Protein AF-F4S574-F1 (afdb_monomer_lite)

Foldseek 3Di:
DDPVVVVVVVVVVVVVVVVVVVVVVVPQQKKKKWKFAFQQDAPPDCVVSLVVVLVVFADPQKDWDDKDWPDQHPQQRGTMIITIIRGPDLPDWIRWDWGARCPDDDRDDIDTRGDDMDMDGNVDDPDD

Organism: Melampsora larici-populina (strain 98AG31 / pathotype 3-4-7) (NCBI:txid747676)

Sequence (128 aa):
MSRISSYLFISLTILLVSLATFSLAANTDRCTVCMYDGTTYNKPDPAKGANELCNKVKQSGCVFKNWYTHDNDPNTGGQKTYCRFQCNDPKSGCIGYKTKVHNGGPADQAHESLFRTDHMDCDKWPIS

pLDDT: mean 79.47, std 12.39, range [48.22, 93.88]

Secondary structure (DSSP, 8-state):
--HHHHHHHHHHHHHHHHHHHHHHHTTTTEEEEEEE-TTS--TT-HHHHHHHHHHHSPPTTEEEEEEE---B-TTTSSB-EEEEEEESSTT------EEE-SSSS-TT-EEE-EEEEEEEETT-----

Structure (mmCIF, N/CA/C/O backbone):
data_AF-F4S574-F1
#
_entry.id   AF-F4S574-F1
#
loop_
_atom_site.group_PDB
_atom_site.id
_atom_site.type_symbol
_atom_site.label_a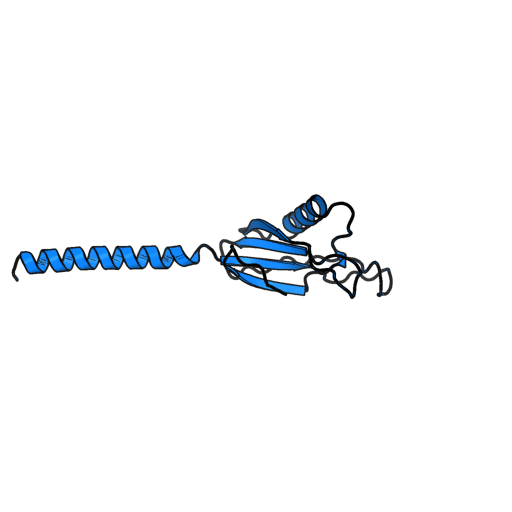tom_id
_atom_site.label_alt_id
_atom_site.label_comp_id
_atom_site.label_asym_id
_atom_site.label_entity_id
_atom_site.label_seq_id
_atom_site.pdbx_PDB_ins_code
_atom_site.Cartn_x
_atom_site.Cartn_y
_atom_site.Cartn_z
_atom_site.occupancy
_atom_site.B_iso_or_equiv
_atom_site.auth_seq_id
_atom_site.auth_comp_id
_atom_site.auth_asym_id
_atom_site.auth_atom_id
_atom_site.pdbx_PDB_model_num
ATOM 1 N N . MET A 1 1 ? -36.715 9.446 47.817 1.00 57.59 1 MET A N 1
ATOM 2 C CA . MET A 1 1 ? -36.729 9.199 46.355 1.00 57.59 1 MET A CA 1
ATOM 3 C C . MET A 1 1 ? -37.493 7.911 46.086 1.00 57.59 1 MET A C 1
ATOM 5 O O . MET A 1 1 ? -37.273 6.941 46.802 1.00 57.59 1 MET A O 1
ATOM 9 N N . SER A 1 2 ? -38.436 7.913 45.138 1.00 66.38 2 SER A N 1
ATOM 10 C CA . SER A 1 2 ? -39.230 6.720 44.796 1.00 66.38 2 SER A CA 1
ATOM 11 C C . SER A 1 2 ? -38.322 5.633 44.216 1.00 66.38 2 SER A C 1
ATOM 13 O O . SER A 1 2 ? -37.502 5.933 43.350 1.00 66.38 2 SER A O 1
ATOM 15 N N . ARG A 1 3 ? -38.479 4.377 44.660 1.00 72.56 3 ARG A N 1
ATOM 16 C CA . ARG A 1 3 ? -37.681 3.230 44.179 1.00 72.56 3 ARG A CA 1
ATOM 17 C C . ARG A 1 3 ? -37.703 3.114 42.651 1.00 72.56 3 ARG A C 1
ATOM 19 O O . ARG A 1 3 ? -36.688 2.797 42.048 1.00 72.56 3 ARG A O 1
ATOM 26 N N . ILE A 1 4 ? -38.830 3.468 42.031 1.00 74.50 4 ILE A N 1
ATOM 27 C CA . ILE A 1 4 ? -39.030 3.483 40.574 1.00 74.50 4 ILE A CA 1
ATOM 28 C C . ILE A 1 4 ? -38.073 4.470 39.890 1.00 74.50 4 ILE A C 1
ATOM 30 O O . ILE A 1 4 ? -37.473 4.151 38.867 1.00 74.50 4 ILE A O 1
ATOM 34 N N . SER A 1 5 ? -37.877 5.648 40.490 1.00 71.88 5 SER A N 1
ATOM 35 C CA . SER A 1 5 ? -36.947 6.656 39.977 1.00 71.88 5 SER A CA 1
ATOM 36 C C . SER A 1 5 ? -35.509 6.142 40.012 1.00 71.88 5 SER A C 1
ATOM 38 O O . SER A 1 5 ? -34.772 6.346 39.055 1.00 71.88 5 SER A O 1
ATOM 40 N N . SER A 1 6 ? -35.116 5.435 41.074 1.00 71.81 6 SER A N 1
ATOM 41 C CA . SER A 1 6 ? -33.772 4.862 41.191 1.00 71.81 6 SER A CA 1
ATOM 42 C C . SER A 1 6 ? -33.507 3.780 40.138 1.00 71.81 6 SER A C 1
ATOM 44 O O . SER A 1 6 ? -32.438 3.782 39.534 1.00 71.81 6 SER A O 1
ATOM 46 N N . TYR A 1 7 ? -34.479 2.905 39.851 1.00 81.56 7 TYR A N 1
ATOM 47 C CA . TYR A 1 7 ? -34.335 1.876 38.810 1.00 81.56 7 TYR A CA 1
ATOM 48 C C . TYR A 1 7 ? -34.221 2.457 37.394 1.00 81.56 7 TYR A C 1
ATOM 50 O O . TYR A 1 7 ? -33.421 1.968 36.593 1.00 81.56 7 TYR A O 1
ATOM 58 N N . LEU A 1 8 ? -34.974 3.519 37.092 1.00 80.31 8 LEU A N 1
ATOM 59 C CA . LEU A 1 8 ? -34.884 4.221 35.808 1.00 80.31 8 LEU A CA 1
ATOM 60 C C . LEU A 1 8 ? -33.511 4.869 35.609 1.00 80.31 8 LEU A C 1
ATOM 62 O O . LEU A 1 8 ? -32.914 4.709 34.548 1.00 80.31 8 LEU A O 1
ATOM 66 N N . PHE A 1 9 ? -32.979 5.533 36.640 1.00 81.75 9 PHE A N 1
ATOM 67 C CA . PHE A 1 9 ? -31.649 6.143 36.571 1.00 81.75 9 PHE A CA 1
ATOM 68 C C . PHE A 1 9 ? -30.541 5.107 36.370 1.00 81.75 9 PHE A C 1
ATOM 70 O O . PHE A 1 9 ? -29.655 5.338 35.554 1.00 81.75 9 PHE A O 1
ATOM 77 N N . ILE A 1 10 ? -30.610 3.959 37.053 1.00 83.19 10 ILE A N 1
ATOM 78 C CA . ILE A 1 10 ? -29.632 2.870 36.890 1.00 83.19 10 ILE A CA 1
ATOM 79 C C . ILE A 1 10 ? -29.701 2.274 35.478 1.00 83.19 10 ILE A C 1
ATOM 81 O O . ILE A 1 10 ? -28.676 2.037 34.846 1.00 83.19 10 ILE A O 1
ATOM 85 N N . SER A 1 11 ? -30.906 2.057 34.950 1.00 84.81 11 SER A N 1
ATOM 86 C CA . SER A 1 11 ? -31.072 1.503 33.599 1.00 84.81 11 SER A CA 1
ATOM 87 C C . SER A 1 11 ? -30.545 2.466 32.531 1.00 84.81 11 SER A C 1
ATOM 89 O O . SER A 1 11 ? -29.886 2.047 31.581 1.00 84.81 11 SER A O 1
ATOM 91 N N . LEU A 1 12 ? -30.780 3.769 32.717 1.00 85.62 12 LEU A N 1
ATOM 92 C CA . LEU A 1 12 ? -30.296 4.811 31.817 1.00 85.62 12 LEU A CA 1
ATOM 93 C C . LEU A 1 12 ? -28.768 4.944 31.857 1.00 85.62 12 LEU A C 1
ATOM 95 O O . LEU A 1 12 ? -28.145 5.086 30.807 1.00 85.62 12 LEU A O 1
ATOM 99 N N . THR A 1 13 ? -28.147 4.869 33.039 1.00 83.62 13 THR A N 1
ATOM 100 C CA . THR A 1 13 ? -26.682 4.923 33.148 1.00 83.62 13 THR A CA 1
ATOM 101 C C . THR A 1 13 ? -26.023 3.696 32.532 1.00 83.62 13 THR A C 1
ATOM 103 O O . THR A 1 13 ? -25.038 3.853 31.815 1.00 83.62 13 THR A O 1
ATOM 106 N N . ILE A 1 14 ? -26.585 2.496 32.713 1.00 84.81 14 ILE A N 1
ATOM 107 C CA . ILE A 1 14 ? -26.096 1.281 32.039 1.00 84.81 14 ILE A CA 1
ATOM 108 C C . ILE A 1 14 ? -26.192 1.433 30.516 1.00 84.81 14 ILE A C 1
ATOM 110 O O . ILE A 1 14 ? -25.230 1.126 29.808 1.00 84.81 14 ILE A O 1
ATOM 114 N N . LEU A 1 15 ? -27.311 1.954 30.004 1.00 84.94 15 LEU A N 1
ATOM 115 C CA . LEU A 1 15 ? -27.496 2.190 28.571 1.00 84.94 15 LEU A CA 1
ATOM 116 C C . LEU A 1 15 ? -26.459 3.183 28.022 1.00 84.94 15 LEU A C 1
ATOM 118 O O . LEU A 1 15 ? -25.838 2.914 26.998 1.00 84.94 15 LEU A O 1
ATOM 122 N N . LEU A 1 16 ? -26.232 4.301 28.717 1.00 82.81 16 LEU A N 1
ATOM 123 C CA . LEU A 1 16 ? -25.269 5.331 28.312 1.00 82.81 16 LEU A CA 1
ATOM 124 C C . LEU A 1 16 ? -23.825 4.818 28.315 1.00 82.81 16 LEU A C 1
ATOM 126 O O . LEU A 1 16 ? -23.079 5.094 27.377 1.00 82.81 16 LEU A O 1
ATOM 130 N N . VAL A 1 17 ? -23.438 4.035 29.328 1.00 79.88 17 VAL A N 1
ATOM 131 C CA . VAL A 1 17 ? -22.110 3.401 29.390 1.00 79.88 17 VAL A CA 1
ATOM 132 C C . VAL A 1 17 ? -21.938 2.403 28.246 1.00 79.88 17 VAL A C 1
ATOM 134 O O . VAL A 1 17 ? -20.896 2.395 27.596 1.00 79.88 17 VAL A O 1
ATOM 137 N N . SER A 1 18 ? -22.976 1.619 27.948 1.00 76.56 18 SER A N 1
ATOM 138 C CA . SER A 1 18 ? -22.970 0.681 26.821 1.00 76.56 18 SER A CA 1
ATOM 139 C C . SER A 1 18 ? -22.830 1.416 25.483 1.00 76.56 18 SER A C 1
ATOM 141 O O . SER A 1 18 ? -22.037 1.031 24.632 1.00 76.56 18 SER A O 1
ATOM 143 N N . LEU A 1 19 ? -23.548 2.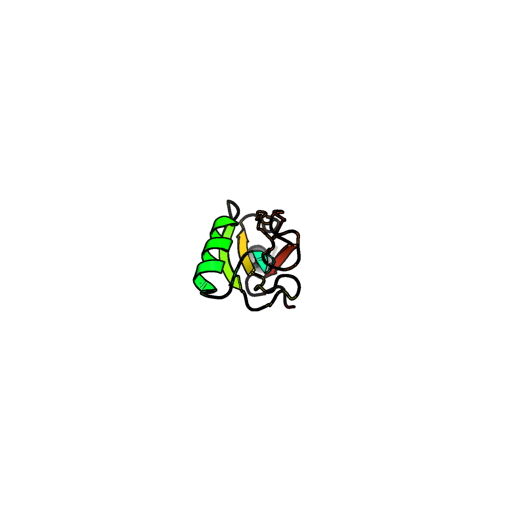522 25.290 1.00 73.44 19 LEU A N 1
ATOM 144 C CA . LEU A 1 19 ? -23.481 3.291 24.046 1.00 73.44 19 LEU A CA 1
ATOM 145 C C . LEU A 1 19 ? -22.106 3.953 23.851 1.00 73.44 19 LEU A C 1
ATOM 147 O O . LEU A 1 19 ? -21.584 3.989 22.735 1.00 73.44 19 LEU A O 1
ATOM 151 N N . ALA A 1 20 ? -21.488 4.425 24.937 1.00 68.75 20 ALA A N 1
ATOM 152 C CA . ALA A 1 20 ? -20.145 4.994 24.906 1.00 68.75 20 ALA A CA 1
ATOM 153 C C . ALA A 1 20 ? -19.084 3.950 24.514 1.00 68.75 20 ALA A C 1
ATOM 155 O O . ALA A 1 20 ? -18.209 4.251 23.701 1.00 68.75 20 ALA A O 1
ATOM 156 N N . THR A 1 21 ? -19.178 2.713 25.018 1.00 62.88 21 THR A N 1
ATOM 157 C CA . THR A 1 21 ? -18.236 1.638 24.656 1.00 62.88 21 THR A CA 1
ATOM 158 C C . THR A 1 21 ? -18.407 1.169 23.210 1.00 62.88 21 THR A C 1
ATOM 160 O O . THR A 1 21 ? -17.406 0.954 22.528 1.00 62.88 21 THR A O 1
ATOM 163 N N . PHE A 1 22 ? -19.638 1.104 22.690 1.00 59.12 22 PHE A N 1
ATOM 164 C CA . PHE A 1 22 ? -19.884 0.834 21.265 1.00 59.12 22 PHE A CA 1
ATOM 165 C C . PHE A 1 22 ? -19.340 1.943 20.348 1.00 59.12 22 PHE A C 1
ATOM 167 O O . PHE A 1 22 ? -18.768 1.653 19.299 1.00 59.12 22 PHE A O 1
ATOM 174 N N . SER A 1 23 ? -19.449 3.208 20.760 1.00 53.97 23 SER A N 1
ATOM 175 C CA . SER A 1 23 ? -18.942 4.355 19.988 1.00 53.97 23 SER A CA 1
ATOM 176 C C . SER A 1 23 ? -17.410 4.379 19.900 1.00 53.97 23 SER A C 1
ATOM 178 O O . SER A 1 23 ? -16.847 4.815 18.898 1.00 53.97 23 SER A O 1
ATOM 180 N N . LEU A 1 24 ? -16.721 3.882 20.932 1.00 51.00 24 LEU A N 1
ATOM 181 C CA . LEU A 1 24 ? -15.262 3.735 20.944 1.00 51.00 24 LEU A CA 1
ATOM 182 C C . LEU A 1 24 ? -14.784 2.589 20.036 1.00 51.00 24 LEU A C 1
ATOM 184 O O . LEU A 1 24 ? -13.739 2.719 19.401 1.00 51.00 24 LEU A O 1
ATOM 188 N N . ALA A 1 25 ? -15.562 1.509 19.917 1.00 51.25 25 ALA A N 1
ATOM 189 C CA . ALA A 1 25 ? -15.263 0.388 19.024 1.00 51.25 25 ALA A CA 1
ATOM 190 C C . ALA A 1 25 ? -15.451 0.728 17.532 1.00 51.25 25 ALA A C 1
ATOM 192 O O . ALA A 1 25 ? -14.796 0.133 16.687 1.00 51.25 25 ALA A O 1
ATOM 193 N N . ALA A 1 26 ? -16.273 1.724 17.189 1.00 52.00 26 ALA A N 1
ATOM 194 C CA . ALA A 1 26 ? -16.490 2.134 15.797 1.00 52.00 26 ALA A CA 1
ATOM 195 C C . ALA A 1 26 ? -15.239 2.729 15.107 1.00 52.00 26 ALA A C 1
ATOM 197 O O . ALA A 1 26 ? -15.205 2.845 13.886 1.00 52.00 26 ALA A O 1
ATOM 198 N N . ASN A 1 27 ? -14.193 3.084 15.864 1.00 52.41 27 ASN A N 1
ATOM 199 C CA . ASN A 1 27 ? -12.943 3.626 15.320 1.00 52.41 27 ASN A CA 1
ATOM 200 C C . ASN A 1 27 ? -11.894 2.556 14.952 1.00 52.41 27 ASN A C 1
ATOM 202 O O . ASN A 1 27 ? -10.788 2.918 14.550 1.00 52.41 27 ASN A O 1
ATOM 206 N N . THR A 1 28 ? -12.18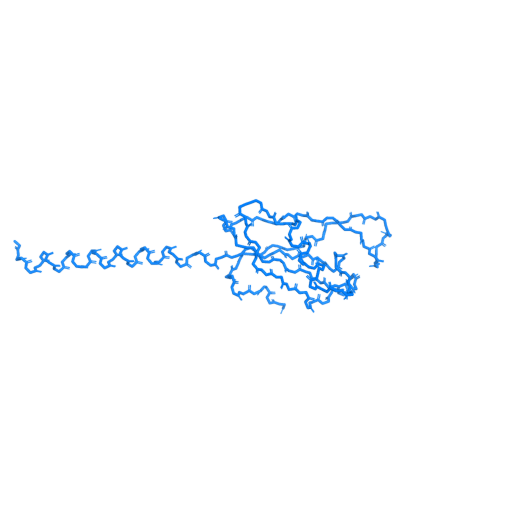9 1.256 15.084 1.00 61.31 28 THR A N 1
ATOM 207 C CA . THR A 1 28 ? -11.202 0.188 14.814 1.00 61.31 28 THR A CA 1
ATOM 208 C C . THR A 1 28 ? -10.995 -0.122 13.334 1.00 61.31 28 THR A C 1
ATOM 210 O O . THR A 1 28 ? -9.995 -0.746 12.982 1.00 61.31 28 THR A O 1
ATOM 213 N N . ASP A 1 29 ? -11.887 0.339 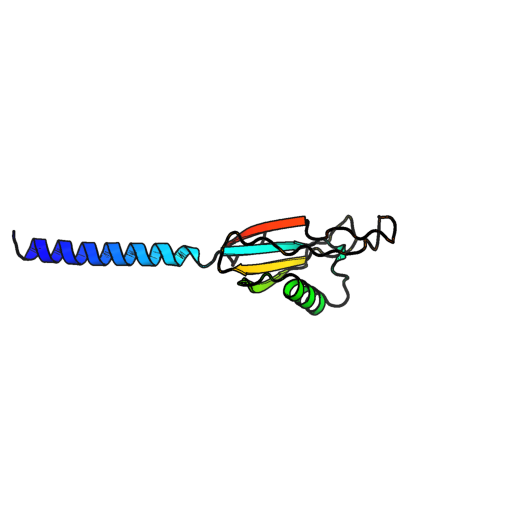12.459 1.00 78.69 29 ASP A N 1
ATOM 214 C CA . ASP A 1 29 ? -11.824 0.058 11.020 1.00 78.69 29 ASP A CA 1
ATOM 215 C C . ASP A 1 29 ? -11.095 1.152 10.235 1.00 78.69 29 ASP A C 1
ATOM 217 O O . ASP A 1 29 ? -11.409 1.415 9.078 1.00 78.69 29 ASP A O 1
ATOM 221 N N . ARG A 1 30 ? -10.098 1.802 10.844 1.00 87.44 30 ARG A N 1
ATOM 222 C CA . ARG A 1 30 ? -9.202 2.712 10.119 1.00 87.44 30 ARG A CA 1
ATOM 223 C C . ARG A 1 30 ? -7.982 1.955 9.611 1.00 87.44 30 ARG A C 1
ATOM 225 O O . ARG A 1 30 ? -7.339 1.208 10.348 1.00 87.44 30 ARG A O 1
ATOM 232 N N . CYS A 1 31 ? -7.645 2.185 8.353 1.00 91.25 31 CYS A N 1
ATOM 233 C CA . CYS A 1 31 ? -6.484 1.626 7.689 1.00 91.25 31 CYS A CA 1
ATOM 234 C C . CYS A 1 31 ? -5.597 2.739 7.127 1.00 91.25 31 CYS A C 1
ATOM 236 O O . CYS A 1 31 ? -6.081 3.762 6.640 1.00 91.25 31 CYS A O 1
ATOM 238 N N . THR A 1 32 ? -4.293 2.486 7.139 1.00 92.75 32 THR A N 1
ATOM 239 C CA . THR A 1 32 ? -3.307 3.245 6.373 1.00 92.75 32 THR A CA 1
ATOM 240 C C . THR A 1 32 ? -3.193 2.623 4.984 1.00 92.75 32 THR A C 1
ATOM 242 O O . THR A 1 32 ? -2.986 1.414 4.851 1.00 92.75 32 THR A O 1
ATOM 245 N N . VAL A 1 33 ? -3.323 3.440 3.943 1.00 93.25 33 VAL A N 1
ATOM 246 C CA . VAL A 1 33 ? -3.098 3.056 2.550 1.00 93.25 33 VAL A CA 1
ATOM 247 C C . VAL A 1 33 ? -1.825 3.727 2.048 1.00 93.25 33 VAL A C 1
ATOM 249 O O . VAL A 1 33 ? -1.738 4.951 1.983 1.00 93.25 33 VAL A O 1
ATOM 252 N N . CYS A 1 34 ? -0.847 2.908 1.678 1.00 92.62 34 CYS A N 1
ATOM 253 C CA . CYS A 1 34 ? 0.436 3.332 1.128 1.00 92.62 34 CYS A CA 1
ATOM 254 C C . CYS A 1 34 ? 0.407 3.228 -0.392 1.00 92.62 34 CYS A C 1
ATOM 256 O O . CYS A 1 34 ? 0.081 2.164 -0.919 1.00 92.62 34 CYS A O 1
ATOM 258 N N . MET A 1 35 ? 0.753 4.307 -1.087 1.00 92.19 35 MET A N 1
ATOM 259 C CA . MET A 1 35 ? 0.687 4.394 -2.544 1.00 92.19 35 MET A CA 1
ATOM 260 C C . MET A 1 35 ? 2.097 4.476 -3.122 1.00 92.19 35 MET A C 1
ATOM 262 O O . MET A 1 35 ? 2.825 5.440 -2.873 1.00 92.19 35 MET A O 1
ATOM 266 N N . TYR A 1 36 ? 2.458 3.463 -3.901 1.00 90.56 36 TYR A N 1
ATOM 267 C CA . TYR A 1 36 ? 3.737 3.337 -4.586 1.00 90.56 36 TYR A CA 1
ATOM 268 C C . TYR A 1 36 ? 3.548 3.569 -6.077 1.00 90.56 36 TYR A C 1
ATOM 270 O O . TYR A 1 36 ? 2.557 3.126 -6.668 1.00 90.56 36 TYR A O 1
ATOM 278 N N . ASP A 1 37 ? 4.482 4.290 -6.680 1.00 85.69 37 ASP A N 1
ATOM 279 C CA . ASP A 1 37 ? 4.443 4.591 -8.102 1.00 85.69 37 ASP A CA 1
ATOM 280 C C . ASP A 1 37 ? 4.627 3.329 -8.967 1.00 85.69 37 ASP A C 1
ATOM 282 O O . ASP A 1 37 ? 4.947 2.232 -8.486 1.00 85.69 37 ASP A O 1
ATOM 286 N N . GLY A 1 38 ? 4.412 3.482 -10.273 1.00 79.12 38 GLY A N 1
ATOM 287 C CA . GLY A 1 38 ? 4.477 2.365 -11.211 1.00 79.12 38 GLY A CA 1
ATOM 288 C C . GLY A 1 38 ? 5.868 1.758 -11.394 1.00 79.12 38 GLY A C 1
ATOM 289 O O . GLY A 1 38 ? 5.984 0.723 -12.039 1.00 79.12 38 GLY A O 1
ATOM 290 N N . THR A 1 39 ? 6.935 2.329 -10.826 1.00 81.69 39 THR A N 1
ATOM 291 C CA . THR A 1 39 ? 8.298 1.793 -11.011 1.00 81.69 39 THR A CA 1
ATOM 292 C C . THR A 1 39 ? 8.566 0.529 -10.208 1.00 81.69 39 THR A C 1
ATOM 294 O O . THR A 1 39 ? 9.512 -0.206 -10.489 1.00 81.69 39 THR A O 1
ATOM 297 N N . THR A 1 40 ? 7.740 0.273 -9.195 1.00 74.44 40 THR A N 1
ATOM 298 C CA . THR A 1 40 ? 7.948 -0.832 -8.260 1.00 74.44 40 THR A CA 1
ATOM 299 C C . THR A 1 40 ? 7.456 -2.164 -8.810 1.00 74.44 40 THR A C 1
ATOM 301 O O . THR A 1 40 ? 7.972 -3.221 -8.442 1.00 74.44 40 THR A O 1
ATOM 304 N N . TYR A 1 41 ? 6.461 -2.119 -9.696 1.00 70.56 41 TYR A N 1
ATOM 305 C CA . TYR A 1 41 ? 5.756 -3.294 -10.171 1.00 70.56 41 TYR A CA 1
ATOM 306 C C . TYR A 1 41 ? 5.594 -3.279 -11.702 1.00 70.56 41 TYR A C 1
ATOM 308 O O . TYR A 1 41 ? 4.932 -2.414 -12.276 1.00 70.56 41 TYR A O 1
ATOM 316 N N . ASN A 1 42 ? 6.178 -4.293 -12.351 1.00 65.12 42 ASN A N 1
ATOM 317 C CA . ASN A 1 42 ? 6.031 -4.570 -13.780 1.00 65.12 42 ASN A CA 1
ATOM 318 C C . ASN A 1 42 ? 5.070 -5.751 -14.001 1.00 65.12 42 ASN A C 1
ATOM 320 O O . ASN A 1 42 ? 5.049 -6.692 -13.216 1.00 65.12 42 ASN A O 1
ATOM 324 N N . LYS A 1 43 ? 4.319 -5.704 -15.112 1.00 63.28 43 LYS A N 1
ATOM 325 C CA . LYS A 1 43 ? 3.049 -6.412 -15.390 1.00 63.28 43 LYS A CA 1
ATOM 326 C C . LYS A 1 43 ? 2.932 -7.957 -15.341 1.00 63.28 43 LYS A C 1
ATOM 328 O O . LYS A 1 43 ? 1.775 -8.372 -15.273 1.00 63.28 43 LYS A O 1
ATOM 333 N N . PRO A 1 44 ? 3.963 -8.829 -15.425 1.00 70.81 44 PRO A N 1
ATOM 334 C CA . PRO A 1 44 ? 3.701 -10.257 -15.672 1.00 70.81 44 PRO A CA 1
ATOM 335 C C . PRO A 1 44 ? 2.917 -11.020 -14.587 1.00 70.81 44 PRO A C 1
ATOM 337 O O . PRO A 1 44 ? 2.277 -12.007 -14.935 1.00 70.81 44 PRO A O 1
ATOM 340 N N . ASP A 1 45 ? 2.923 -10.589 -13.319 1.00 72.75 45 ASP A N 1
ATOM 341 C CA . ASP A 1 45 ? 2.091 -11.185 -12.254 1.00 72.75 45 ASP A CA 1
ATOM 342 C C . ASP A 1 45 ? 1.794 -10.169 -11.128 1.00 72.75 45 ASP A C 1
ATOM 344 O O . ASP A 1 45 ? 2.594 -10.018 -10.192 1.00 72.75 45 ASP A O 1
ATOM 348 N N . PRO A 1 46 ? 0.647 -9.463 -11.194 1.00 72.69 46 PRO A N 1
ATOM 349 C CA . PRO A 1 46 ? 0.341 -8.380 -10.259 1.00 72.69 46 PRO A CA 1
ATOM 350 C C . PRO A 1 46 ? 0.085 -8.874 -8.861 1.00 72.69 46 PRO A C 1
ATOM 352 O O . PRO A 1 46 ? 0.453 -8.201 -7.899 1.00 72.69 46 PRO A O 1
ATOM 355 N N . ALA A 1 47 ? -0.459 -10.080 -8.742 1.00 77.44 47 ALA A N 1
ATOM 356 C CA . ALA A 1 47 ? -0.780 -10.628 -7.448 1.00 77.44 47 ALA A CA 1
ATOM 357 C C . ALA A 1 47 ? 0.464 -10.997 -6.655 1.00 77.44 47 ALA A C 1
ATOM 359 O O . ALA A 1 47 ? 0.552 -10.684 -5.465 1.00 77.44 47 ALA A O 1
ATOM 360 N N . LYS A 1 48 ? 1.444 -11.627 -7.301 1.00 77.44 48 LYS A N 1
ATOM 361 C CA . LYS A 1 48 ? 2.696 -11.974 -6.633 1.00 77.44 48 LYS A CA 1
ATOM 362 C C . LYS A 1 48 ? 3.535 -10.734 -6.325 1.00 77.44 48 LYS A C 1
ATOM 364 O O . LYS A 1 48 ? 3.968 -10.567 -5.186 1.00 77.44 48 LYS A O 1
ATOM 369 N N . GLY A 1 49 ? 3.708 -9.839 -7.301 1.00 83.56 49 GLY A N 1
ATOM 370 C CA . GLY A 1 49 ? 4.532 -8.638 -7.140 1.00 83.56 49 GLY A CA 1
ATOM 371 C C . GLY A 1 49 ? 4.007 -7.678 -6.068 1.00 83.56 49 GLY A C 1
ATOM 372 O O . GLY A 1 49 ? 4.770 -7.242 -5.204 1.00 83.56 49 GLY A O 1
ATOM 373 N N . ALA A 1 50 ? 2.700 -7.397 -6.065 1.00 87.25 50 ALA A N 1
ATOM 374 C CA . ALA A 1 50 ? 2.092 -6.507 -5.078 1.00 87.25 50 ALA A CA 1
ATOM 375 C C . ALA A 1 50 ? 2.129 -7.095 -3.662 1.00 87.25 50 ALA A C 1
ATOM 377 O O . ALA A 1 50 ? 2.455 -6.385 -2.711 1.00 87.25 50 ALA A O 1
ATOM 378 N N . ASN A 1 51 ? 1.873 -8.399 -3.507 1.00 89.00 51 ASN A N 1
ATOM 379 C CA . ASN A 1 51 ? 1.990 -9.064 -2.207 1.00 89.00 51 ASN A CA 1
ATOM 380 C C . ASN A 1 51 ? 3.415 -8.985 -1.648 1.00 89.00 51 ASN A C 1
ATOM 382 O O . ASN A 1 51 ? 3.595 -8.692 -0.464 1.00 89.00 51 ASN A O 1
ATOM 386 N N . GLU A 1 52 ? 4.435 -9.246 -2.467 1.00 87.94 52 GLU A N 1
ATOM 387 C CA . GLU A 1 52 ? 5.830 -9.153 -2.030 1.00 87.94 52 GLU A CA 1
ATOM 388 C C . GLU A 1 52 ? 6.202 -7.722 -1.625 1.00 87.94 52 GLU A C 1
ATOM 390 O O . GLU A 1 52 ? 6.814 -7.528 -0.571 1.00 87.94 52 GLU A O 1
ATOM 395 N N . LEU A 1 53 ? 5.794 -6.717 -2.408 1.00 88.81 53 LEU A N 1
ATOM 396 C CA . LEU A 1 53 ? 6.014 -5.310 -2.072 1.00 88.81 53 LEU A CA 1
ATOM 397 C C . LEU A 1 53 ? 5.334 -4.938 -0.752 1.00 88.81 53 LEU A C 1
ATOM 399 O O . LEU A 1 53 ? 6.002 -4.468 0.169 1.00 88.81 53 LEU A O 1
ATOM 403 N N . CYS A 1 54 ? 4.028 -5.182 -0.635 1.00 91.62 54 CYS A N 1
ATOM 404 C CA . CYS A 1 54 ? 3.254 -4.788 0.539 1.00 91.62 54 CYS A CA 1
ATOM 405 C C . CYS A 1 54 ? 3.749 -5.473 1.817 1.00 91.62 54 CYS A C 1
ATOM 407 O O . CYS A 1 54 ? 3.718 -4.870 2.886 1.00 91.62 54 CYS A O 1
ATOM 409 N N . ASN A 1 55 ? 4.265 -6.702 1.727 1.00 90.19 55 ASN A N 1
ATOM 410 C CA . ASN A 1 55 ? 4.890 -7.358 2.873 1.00 90.19 55 ASN A CA 1
ATOM 411 C C . ASN A 1 55 ? 6.243 -6.740 3.255 1.00 90.19 55 ASN A C 1
ATOM 413 O O . ASN A 1 55 ? 6.532 -6.651 4.447 1.00 90.19 55 ASN A O 1
ATOM 417 N N . LYS A 1 56 ? 7.052 -6.291 2.285 1.00 89.56 56 LYS A N 1
ATOM 418 C CA . LYS A 1 56 ? 8.344 -5.626 2.546 1.00 89.56 56 LYS A CA 1
ATOM 419 C C . LYS A 1 56 ? 8.184 -4.260 3.207 1.00 89.56 56 LYS A C 1
ATOM 421 O O . LYS A 1 56 ? 8.982 -3.908 4.068 1.00 89.56 56 LYS A O 1
ATOM 426 N N . VAL A 1 57 ? 7.165 -3.502 2.811 1.00 90.75 57 VAL A N 1
ATOM 427 C CA . VAL A 1 57 ? 6.926 -2.129 3.298 1.00 90.75 57 VAL A CA 1
ATOM 428 C C . VAL A 1 57 ? 5.967 -2.061 4.491 1.00 90.75 57 VAL A C 1
ATOM 430 O O . VAL A 1 57 ? 5.617 -0.979 4.962 1.00 90.75 57 VAL A O 1
ATOM 433 N N . LYS A 1 58 ? 5.536 -3.220 5.000 1.00 90.75 58 LYS A N 1
ATOM 434 C CA . LYS A 1 58 ? 4.673 -3.320 6.175 1.00 90.75 58 LYS A CA 1
ATOM 435 C C . LYS A 1 58 ? 5.412 -2.834 7.421 1.00 90.75 58 LYS A C 1
ATOM 437 O O . LYS A 1 58 ? 6.421 -3.414 7.820 1.00 90.75 58 LYS A O 1
ATOM 442 N N . GLN A 1 59 ? 4.866 -1.821 8.084 1.00 88.25 59 GLN A N 1
ATOM 443 C CA . GLN A 1 59 ? 5.404 -1.327 9.348 1.00 88.25 59 GLN A CA 1
ATOM 444 C C . GLN A 1 59 ? 5.127 -2.297 10.512 1.00 88.25 59 GLN A C 1
ATOM 446 O O . GLN A 1 59 ? 4.156 -3.059 10.510 1.00 88.25 59 GLN A O 1
ATOM 451 N N . SER A 1 60 ? 5.991 -2.273 11.530 1.00 88.12 60 SER A N 1
ATOM 452 C CA . SER A 1 60 ? 5.755 -3.003 12.781 1.00 88.12 60 SER A CA 1
ATOM 453 C C . SER A 1 60 ? 4.462 -2.532 13.453 1.00 88.12 60 SER A C 1
ATOM 455 O O . SER A 1 60 ? 4.158 -1.342 13.449 1.00 88.12 60 SER A O 1
ATOM 457 N N . GLY A 1 61 ? 3.695 -3.463 14.025 1.00 87.38 61 GLY A N 1
ATOM 458 C CA . GLY A 1 61 ? 2.389 -3.158 14.620 1.00 87.38 61 GLY A CA 1
ATOM 459 C C . GLY A 1 61 ? 1.263 -2.936 13.603 1.00 87.38 61 GLY A C 1
ATOM 460 O O . GLY A 1 61 ? 0.166 -2.542 13.999 1.00 87.38 61 GLY A O 1
ATOM 461 N N . CYS A 1 62 ? 1.514 -3.213 12.319 1.00 90.06 62 CYS A N 1
ATOM 462 C CA . CYS A 1 62 ? 0.511 -3.192 11.263 1.00 90.06 62 CYS A CA 1
ATOM 463 C C . CYS A 1 62 ? 0.258 -4.590 10.682 1.00 90.06 62 CYS A C 1
ATOM 465 O O . CYS A 1 62 ? 1.170 -5.398 10.484 1.00 90.06 62 CYS A O 1
ATOM 467 N N . VAL A 1 63 ? -1.003 -4.858 10.355 1.00 91.50 63 VAL A N 1
ATOM 468 C CA . VAL A 1 63 ? -1.475 -6.072 9.690 1.00 91.50 63 VAL A CA 1
ATOM 469 C C . VAL A 1 63 ? -1.791 -5.735 8.240 1.00 91.50 63 VAL A C 1
ATOM 471 O O . VAL A 1 63 ? -2.613 -4.862 7.965 1.00 91.50 63 VAL A O 1
ATOM 474 N N . PHE A 1 64 ? -1.150 -6.439 7.309 1.00 92.06 64 PHE A N 1
ATOM 475 C CA . PHE A 1 64 ? -1.488 -6.353 5.891 1.00 92.06 64 PHE A CA 1
ATOM 476 C C . PHE A 1 64 ? -2.910 -6.879 5.661 1.00 92.06 64 PHE A C 1
ATOM 478 O O . PHE A 1 64 ? -3.248 -7.967 6.129 1.00 92.06 64 PHE A O 1
ATOM 485 N N . LYS A 1 65 ? -3.741 -6.093 4.972 1.00 92.00 65 LYS A N 1
ATOM 486 C CA . LYS A 1 65 ? -5.141 -6.439 4.694 1.00 92.00 65 LYS A CA 1
ATOM 487 C C . LYS A 1 65 ? -5.375 -6.780 3.238 1.00 92.00 65 LYS A C 1
ATOM 489 O O . LYS A 1 65 ? -5.981 -7.806 2.957 1.00 92.00 65 LYS A O 1
ATOM 494 N N . ASN A 1 66 ? -4.951 -5.905 2.331 1.00 92.56 66 ASN A N 1
ATOM 495 C CA . ASN A 1 66 ? -5.147 -6.101 0.900 1.00 92.56 66 ASN A CA 1
ATOM 496 C C . ASN A 1 66 ? -4.248 -5.162 0.082 1.00 92.56 66 ASN A C 1
ATOM 498 O O . ASN A 1 66 ? -3.679 -4.215 0.632 1.00 92.56 66 ASN A O 1
ATOM 502 N N . TRP A 1 67 ? -4.162 -5.388 -1.226 1.00 92.12 67 TRP A N 1
ATOM 503 C CA . TRP A 1 67 ? -3.508 -4.495 -2.181 1.00 92.12 67 T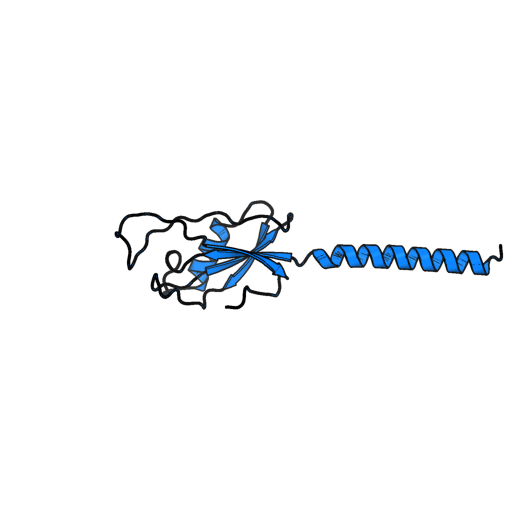RP A CA 1
ATOM 504 C C . TRP A 1 67 ? -4.392 -4.224 -3.408 1.00 92.12 67 TRP A C 1
ATOM 506 O O . TRP A 1 67 ? -5.383 -4.916 -3.644 1.00 92.12 67 TRP A O 1
ATOM 516 N N . TYR A 1 68 ? -4.037 -3.200 -4.183 1.00 89.00 68 TYR A N 1
ATOM 517 C CA . TYR A 1 68 ? -4.686 -2.847 -5.450 1.00 89.00 68 TYR A CA 1
ATOM 518 C C . TYR A 1 68 ? -3.650 -2.326 -6.461 1.00 89.00 68 TYR A C 1
ATOM 520 O O . TYR A 1 68 ? -2.759 -1.575 -6.071 1.00 89.00 68 TYR A O 1
ATOM 528 N N . THR A 1 69 ? -3.737 -2.732 -7.739 1.00 84.12 69 THR A N 1
ATOM 529 C CA . THR A 1 69 ? -2.769 -2.357 -8.801 1.00 84.12 69 THR A CA 1
ATOM 530 C C . THR A 1 69 ? -3.391 -2.036 -10.172 1.00 84.12 69 THR A C 1
ATOM 532 O O . THR A 1 69 ? -2.831 -2.376 -11.213 1.00 84.12 69 THR A O 1
ATOM 535 N N . HIS A 1 70 ? -4.561 -1.396 -10.231 1.00 77.75 70 HIS A N 1
ATOM 536 C CA . HIS A 1 70 ? -5.226 -1.170 -11.531 1.00 77.75 70 HIS A CA 1
ATOM 537 C C . HIS A 1 70 ? -4.895 0.177 -12.186 1.00 77.75 70 HIS A C 1
ATOM 539 O O . HIS A 1 70 ? -5.188 0.364 -13.368 1.00 77.75 70 HIS A O 1
ATOM 545 N N . ASP A 1 71 ? -4.246 1.091 -11.465 1.00 81.06 71 ASP A N 1
ATOM 546 C CA . ASP A 1 71 ? -3.955 2.417 -11.998 1.00 81.06 71 ASP A CA 1
ATOM 547 C C . ASP A 1 71 ? -2.607 2.405 -12.712 1.00 81.06 71 ASP A C 1
ATOM 549 O O . ASP A 1 71 ? -1.551 2.275 -12.089 1.00 81.06 71 ASP A O 1
ATOM 553 N N . ASN A 1 72 ? -2.635 2.556 -14.035 1.00 77.25 72 ASN A N 1
ATOM 554 C CA . ASN A 1 72 ? -1.409 2.755 -14.798 1.00 77.25 72 ASN A CA 1
ATOM 555 C C . ASN A 1 72 ? -0.770 4.091 -14.399 1.00 77.25 72 ASN A C 1
ATOM 557 O O . ASN A 1 72 ? -1.444 5.115 -14.275 1.00 77.25 72 ASN A O 1
ATOM 561 N N . ASP A 1 73 ? 0.545 4.082 -14.235 1.00 75.25 73 ASP A N 1
ATOM 562 C CA . ASP A 1 73 ? 1.331 5.290 -14.054 1.00 75.25 73 ASP A CA 1
ATOM 563 C C . ASP A 1 73 ? 1.837 5.771 -15.425 1.00 75.25 73 ASP A C 1
ATOM 565 O O . ASP A 1 73 ? 2.721 5.135 -16.010 1.00 75.25 73 ASP A O 1
ATOM 569 N N . PRO A 1 74 ? 1.292 6.877 -15.966 1.00 72.31 74 PRO A N 1
ATOM 570 C CA . PRO A 1 74 ? 1.668 7.360 -17.291 1.00 72.31 74 PRO A CA 1
ATOM 571 C C . PRO A 1 74 ? 3.126 7.828 -17.361 1.00 72.31 74 PRO A C 1
ATOM 573 O O . PRO A 1 74 ? 3.689 7.865 -18.451 1.00 72.31 74 PRO A O 1
ATOM 576 N N . ASN A 1 75 ? 3.743 8.163 -16.224 1.00 72.38 75 ASN A N 1
ATOM 577 C CA . ASN A 1 75 ? 5.110 8.681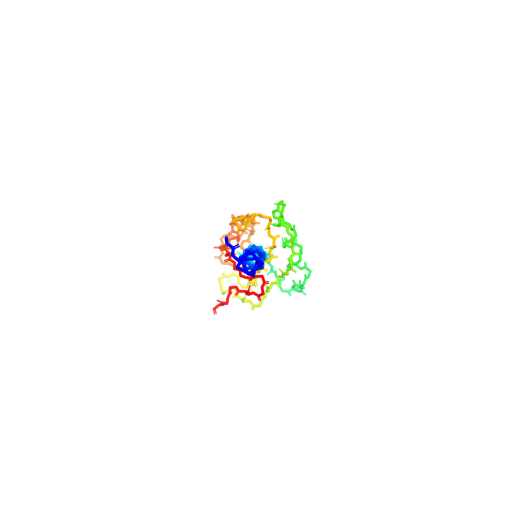 -16.187 1.00 72.38 75 ASN A CA 1
ATOM 578 C C . ASN A 1 75 ? 6.157 7.567 -16.236 1.00 72.38 75 ASN A C 1
ATOM 580 O O . ASN A 1 75 ? 7.275 7.795 -16.685 1.00 72.38 75 ASN A O 1
ATOM 584 N N . THR A 1 76 ? 5.809 6.374 -15.755 1.00 71.38 76 THR A N 1
ATOM 585 C CA . THR A 1 76 ? 6.766 5.275 -15.552 1.00 71.38 76 THR A CA 1
ATOM 586 C C . THR A 1 76 ? 6.438 4.048 -16.401 1.00 71.38 76 THR A C 1
ATOM 588 O O . THR A 1 76 ? 7.289 3.180 -16.596 1.00 71.38 76 THR A O 1
ATOM 591 N N . GLY A 1 77 ? 5.216 3.973 -16.942 1.00 68.62 77 GLY A N 1
ATOM 592 C CA . GLY A 1 77 ? 4.734 2.865 -17.769 1.00 68.62 77 GLY A CA 1
ATOM 593 C C . GLY A 1 77 ? 4.364 1.602 -16.983 1.00 68.62 77 GLY A C 1
ATOM 594 O O . GLY A 1 77 ? 3.931 0.620 -17.591 1.00 68.62 77 GLY A O 1
ATOM 595 N N . GLY A 1 78 ? 4.514 1.615 -15.654 1.00 77.88 78 GLY A N 1
ATOM 596 C CA . GLY A 1 78 ? 4.104 0.526 -14.768 1.00 77.88 78 GLY A CA 1
ATOM 597 C C . GLY A 1 78 ? 2.735 0.752 -14.127 1.00 77.88 78 GLY A C 1
ATOM 598 O O . GLY A 1 78 ? 1.976 1.635 -14.534 1.00 77.88 78 GLY A O 1
ATOM 599 N N . GLN A 1 79 ? 2.390 -0.068 -13.133 1.00 83.81 79 GLN A N 1
ATOM 600 C CA . GLN A 1 79 ? 1.125 0.055 -12.396 1.00 83.81 79 GLN A CA 1
ATOM 601 C C . GLN A 1 79 ? 1.386 0.506 -10.965 1.00 83.81 79 GLN A C 1
ATOM 603 O O . GLN A 1 79 ? 2.180 -0.107 -10.248 1.00 83.81 79 GLN A O 1
ATOM 608 N N . LYS A 1 80 ? 0.691 1.564 -10.543 1.00 88.00 80 LYS A N 1
ATOM 609 C CA . LYS A 1 80 ? 0.723 2.030 -9.158 1.00 88.00 80 LYS A CA 1
ATOM 610 C C . LYS A 1 80 ? 0.258 0.911 -8.245 1.00 88.00 80 LYS A C 1
ATOM 612 O O . LYS A 1 80 ? -0.709 0.218 -8.557 1.00 88.00 80 LYS A O 1
ATOM 617 N N . THR A 1 81 ? 0.928 0.757 -7.113 1.00 90.31 81 THR A N 1
ATOM 618 C CA . THR A 1 81 ? 0.587 -0.264 -6.123 1.00 90.31 81 THR A CA 1
ATOM 619 C C . THR A 1 81 ? 0.125 0.386 -4.837 1.00 90.31 81 THR A C 1
ATOM 621 O O . THR A 1 81 ? 0.822 1.208 -4.252 1.00 90.31 81 THR A O 1
ATOM 624 N N . TYR A 1 82 ? -1.054 -0.011 -4.386 1.00 92.81 82 TYR A N 1
ATOM 625 C CA . TYR A 1 82 ? -1.677 0.475 -3.169 1.00 92.81 82 TYR A CA 1
ATOM 626 C C . TYR A 1 82 ? -1.655 -0.653 -2.147 1.00 92.81 82 TYR A C 1
ATOM 628 O O . TYR A 1 82 ? -2.195 -1.723 -2.413 1.00 92.81 82 TYR A O 1
ATOM 636 N N . CYS A 1 83 ? -1.061 -0.427 -0.982 1.00 93.06 83 CYS A N 1
ATOM 637 C CA . CYS A 1 83 ? -0.998 -1.399 0.105 1.00 93.06 83 CYS A CA 1
ATOM 638 C C . CYS A 1 83 ? -1.852 -0.921 1.277 1.00 93.06 83 CYS A C 1
ATOM 640 O O . CYS A 1 83 ? -1.609 0.162 1.806 1.00 93.06 83 CYS A O 1
ATOM 642 N N . ARG A 1 84 ? -2.835 -1.721 1.700 1.00 93.88 84 ARG A N 1
ATOM 643 C CA . ARG A 1 84 ? -3.706 -1.416 2.841 1.00 93.88 84 ARG A CA 1
ATOM 644 C C . ARG A 1 84 ? -3.241 -2.154 4.088 1.00 93.88 84 ARG A C 1
ATOM 646 O O . ARG A 1 84 ? -3.140 -3.385 4.102 1.00 93.88 84 ARG A O 1
ATOM 653 N N . PHE A 1 85 ? -3.053 -1.395 5.157 1.00 93.75 85 PHE A N 1
ATOM 654 C CA . PHE A 1 85 ? -2.622 -1.882 6.456 1.00 93.75 85 PHE A CA 1
ATOM 655 C C . PHE A 1 85 ? -3.587 -1.437 7.549 1.00 93.75 85 PHE A C 1
ATOM 657 O O . PHE A 1 85 ? -3.972 -0.274 7.602 1.00 93.75 85 PHE A O 1
ATOM 664 N N . GLN A 1 86 ? -3.941 -2.348 8.451 1.00 92.00 86 GLN A N 1
ATOM 665 C CA . GLN A 1 86 ? -4.588 -1.995 9.714 1.00 92.00 86 GLN A CA 1
ATOM 666 C C . GLN A 1 86 ? -3.508 -1.914 10.787 1.00 92.00 86 GLN A C 1
ATOM 668 O O . GLN A 1 86 ? -2.851 -2.916 11.069 1.00 92.00 86 GLN A O 1
ATOM 673 N N . CYS A 1 87 ? -3.303 -0.733 11.353 1.00 89.31 87 CYS A N 1
ATOM 674 C CA . CYS A 1 87 ? -2.245 -0.474 12.322 1.00 89.31 87 CYS A CA 1
ATOM 675 C C . CYS A 1 87 ? -2.832 -0.226 13.710 1.00 89.31 87 CYS A C 1
ATOM 677 O O . CYS A 1 87 ? -3.920 0.332 13.829 1.00 89.31 87 CYS A O 1
ATOM 679 N N . ASN A 1 88 ? -2.092 -0.605 14.755 1.00 87.00 88 ASN A N 1
ATOM 680 C CA . ASN A 1 88 ? -2.473 -0.287 16.135 1.00 87.00 88 ASN A CA 1
ATOM 681 C C . ASN A 1 88 ? -2.555 1.232 16.362 1.00 87.00 88 ASN A C 1
ATOM 683 O O . ASN A 1 88 ? -3.444 1.702 17.067 1.00 87.00 88 ASN A O 1
ATOM 687 N N . ASP A 1 89 ? -1.636 1.990 15.752 1.00 84.19 89 ASP A N 1
ATOM 688 C CA . ASP A 1 89 ? -1.720 3.447 15.665 1.00 84.19 89 ASP A CA 1
ATOM 689 C C . ASP A 1 89 ? -2.280 3.846 14.286 1.00 84.19 89 ASP A C 1
ATOM 691 O O . ASP A 1 89 ? -1.612 3.611 13.270 1.00 84.19 89 ASP A O 1
ATOM 695 N N . PRO A 1 90 ? -3.471 4.470 14.219 1.00 71.50 90 PRO A N 1
ATOM 696 C CA . PRO A 1 90 ? -4.102 4.872 12.964 1.00 71.50 90 PRO A CA 1
ATOM 697 C C . PRO A 1 90 ? -3.349 5.980 12.213 1.00 71.50 90 PRO A C 1
ATOM 699 O O . PRO A 1 90 ? -3.718 6.273 11.081 1.00 71.50 90 PRO A O 1
ATOM 702 N N . LYS A 1 91 ? -2.321 6.599 12.811 1.00 76.69 91 LYS A N 1
ATOM 703 C CA . LYS A 1 91 ? -1.442 7.597 12.172 1.00 76.69 91 LYS A CA 1
ATOM 704 C C . LYS A 1 91 ? -0.094 7.022 11.731 1.00 76.69 91 LYS A C 1
ATOM 706 O O . LYS A 1 91 ? 0.790 7.777 11.327 1.00 76.69 91 LYS A O 1
ATOM 711 N N . SER A 1 92 ? 0.076 5.702 11.803 1.00 83.69 92 SER A N 1
ATOM 712 C CA . SER A 1 92 ? 1.289 5.032 11.324 1.00 83.69 92 SER A CA 1
ATOM 713 C C . SER A 1 92 ? 1.498 5.327 9.841 1.00 83.69 92 SER A C 1
ATOM 715 O O . SER A 1 92 ? 0.606 5.068 9.029 1.00 83.69 92 SER A O 1
ATOM 717 N N . GLY A 1 93 ? 2.659 5.892 9.509 1.00 82.81 93 GLY A N 1
ATOM 718 C CA . GLY A 1 93 ? 3.056 6.181 8.135 1.00 82.81 93 GLY A CA 1
ATOM 719 C C . GLY A 1 93 ? 3.433 4.924 7.348 1.00 82.81 93 GLY A C 1
ATOM 720 O O . GLY A 1 93 ? 3.270 3.795 7.800 1.00 82.81 93 GLY A O 1
ATOM 721 N N . CYS A 1 94 ? 3.960 5.121 6.146 1.00 86.25 94 CYS A N 1
ATOM 722 C CA . CYS A 1 94 ? 4.399 4.030 5.284 1.00 86.25 94 CYS A CA 1
ATOM 723 C C . CYS A 1 94 ? 5.922 3.952 5.233 1.00 86.25 94 CYS A C 1
ATOM 725 O O . CYS A 1 94 ? 6.610 4.974 5.283 1.00 86.25 94 CYS A O 1
ATOM 727 N N . ILE A 1 95 ? 6.455 2.736 5.103 1.00 89.44 95 ILE A N 1
ATOM 728 C CA . ILE A 1 95 ? 7.883 2.552 4.852 1.00 89.44 95 ILE A CA 1
ATOM 729 C C . ILE A 1 95 ? 8.170 2.961 3.407 1.00 89.44 95 ILE A C 1
ATOM 731 O O . ILE A 1 95 ? 7.530 2.474 2.469 1.00 89.44 95 ILE A O 1
ATOM 735 N N . GLY A 1 96 ? 9.141 3.857 3.249 1.00 88.06 96 GLY A N 1
ATOM 736 C CA . GLY A 1 96 ? 9.659 4.239 1.945 1.00 88.06 96 GLY A CA 1
ATOM 737 C C . GLY A 1 96 ? 10.304 3.057 1.219 1.00 88.06 96 GLY A C 1
ATOM 738 O O . GLY A 1 96 ? 10.920 2.187 1.839 1.00 88.06 96 GLY A O 1
ATOM 739 N N . TYR A 1 97 ? 10.160 3.015 -0.099 1.00 88.00 97 TYR A N 1
ATOM 740 C CA . TYR A 1 97 ? 10.734 1.980 -0.944 1.00 88.00 97 TYR A CA 1
ATOM 741 C C . TYR A 1 97 ? 11.439 2.620 -2.132 1.00 88.00 97 TYR A C 1
ATOM 743 O O . TYR A 1 97 ? 10.838 3.380 -2.890 1.00 88.00 97 TYR A O 1
ATOM 751 N N . LYS A 1 98 ? 12.726 2.308 -2.302 1.00 87.38 98 LYS A N 1
ATOM 752 C CA . LYS A 1 98 ? 13.530 2.869 -3.387 1.00 87.38 98 LYS A CA 1
ATOM 753 C C . LYS A 1 98 ? 13.575 1.939 -4.585 1.00 87.38 98 LYS A C 1
ATOM 755 O O . LYS A 1 98 ? 13.849 0.747 -4.447 1.00 87.38 98 LYS A O 1
ATOM 760 N N . THR A 1 99 ? 13.367 2.505 -5.761 1.00 81.75 99 THR A N 1
ATOM 761 C CA . THR A 1 99 ? 13.297 1.789 -7.040 1.00 81.75 99 THR A CA 1
ATOM 762 C C . THR A 1 99 ? 14.094 2.544 -8.092 1.00 81.75 99 THR A C 1
ATOM 764 O O . THR A 1 99 ? 14.500 3.683 -7.879 1.00 81.75 99 THR A O 1
ATOM 767 N N . LYS A 1 100 ? 14.386 1.889 -9.217 1.00 75.19 100 LYS A N 1
ATOM 768 C CA . LYS A 1 100 ? 15.021 2.531 -10.372 1.00 75.19 100 LYS A CA 1
ATOM 769 C C . LYS A 1 100 ? 13.952 2.815 -11.421 1.00 75.19 100 LYS A C 1
ATOM 771 O O . LYS A 1 100 ? 13.144 1.935 -11.718 1.00 75.19 100 LYS A O 1
ATOM 776 N N . VAL A 1 101 ? 13.971 4.007 -12.011 1.00 66.25 101 VAL A N 1
ATOM 777 C CA . VAL A 1 101 ? 13.081 4.348 -13.129 1.00 66.25 101 VAL A CA 1
ATOM 778 C C . VAL A 1 101 ? 13.511 3.555 -14.363 1.00 66.25 101 VAL A C 1
ATOM 780 O O . VAL A 1 101 ? 14.604 3.756 -14.884 1.00 66.25 101 VAL A O 1
ATOM 783 N N . HIS A 1 102 ? 12.661 2.640 -14.832 1.00 57.31 102 HIS A N 1
ATOM 784 C CA . HIS A 1 102 ? 12.975 1.816 -16.005 1.00 57.31 102 HIS A CA 1
ATOM 785 C C . HIS A 1 102 ? 12.737 2.557 -17.332 1.00 57.31 102 HIS A C 1
ATOM 787 O O . HIS A 1 102 ? 13.383 2.247 -18.324 1.00 57.31 102 HIS A O 1
ATOM 793 N N . ASN A 1 103 ? 11.849 3.559 -17.344 1.00 56.94 103 ASN A N 1
ATOM 794 C CA . ASN A 1 103 ? 11.520 4.372 -18.515 1.00 56.94 103 ASN A CA 1
ATOM 795 C C . ASN A 1 103 ? 11.362 5.846 -18.111 1.00 56.94 103 ASN A C 1
ATOM 797 O O . ASN A 1 103 ? 10.477 6.163 -17.323 1.00 56.94 103 ASN A O 1
ATOM 801 N N . GLY A 1 104 ? 12.197 6.741 -18.654 1.00 48.22 104 GLY A N 1
ATOM 802 C CA . GLY A 1 104 ? 11.973 8.199 -18.601 1.00 48.22 104 GLY A CA 1
ATOM 803 C C . GLY A 1 104 ? 12.886 9.027 -17.684 1.00 48.22 104 GLY A C 1
ATOM 804 O O . GLY A 1 104 ? 12.824 10.252 -17.737 1.00 48.22 104 GLY A O 1
ATOM 805 N N . GLY A 1 105 ? 13.762 8.404 -16.893 1.00 52.81 105 GLY A N 1
ATOM 806 C CA . GLY A 1 105 ? 14.824 9.079 -16.127 1.00 52.81 105 GLY A CA 1
ATOM 807 C C . GLY A 1 105 ? 16.218 8.577 -16.528 1.00 52.81 105 GLY A C 1
ATOM 808 O O . GLY A 1 105 ? 16.308 7.608 -17.285 1.00 52.81 105 GLY A O 1
ATOM 809 N N . PRO A 1 106 ? 17.319 9.186 -16.040 1.00 49.38 106 PRO A N 1
ATOM 810 C CA . PRO A 1 106 ? 18.637 8.578 -16.184 1.00 49.38 106 PRO A CA 1
ATOM 811 C C . PRO A 1 106 ? 18.561 7.171 -15.585 1.00 49.38 106 PRO A C 1
ATOM 813 O O . PRO A 1 106 ? 18.189 7.038 -14.419 1.00 49.38 106 PRO A O 1
ATOM 816 N N . ALA A 1 107 ? 18.883 6.149 -16.381 1.00 54.38 107 ALA A N 1
ATOM 817 C CA . ALA A 1 107 ? 18.613 4.724 -16.137 1.00 54.38 107 ALA A CA 1
ATOM 818 C C . ALA A 1 107 ? 19.201 4.128 -14.832 1.00 54.38 107 ALA A C 1
ATOM 820 O O . ALA A 1 107 ? 19.061 2.934 -14.573 1.00 54.38 107 ALA A O 1
ATOM 821 N N . ASP A 1 108 ? 19.817 4.949 -13.979 1.00 56.12 108 ASP A N 1
ATOM 822 C CA . ASP A 1 108 ? 20.649 4.527 -12.859 1.00 56.12 108 ASP A CA 1
ATOM 823 C C . ASP A 1 108 ? 20.377 5.241 -11.527 1.00 56.12 108 ASP A C 1
ATOM 825 O O . ASP A 1 108 ? 20.976 4.862 -10.517 1.00 56.12 108 ASP A O 1
ATOM 829 N N . GLN A 1 109 ? 19.478 6.230 -11.461 1.00 66.12 109 GLN A N 1
ATOM 830 C CA . GLN A 1 109 ? 19.184 6.900 -10.187 1.00 66.12 109 GLN A CA 1
ATOM 831 C C . GLN A 1 109 ? 18.008 6.243 -9.466 1.00 66.12 109 GLN A C 1
ATOM 833 O O . GLN A 1 109 ? 16.900 6.158 -9.991 1.00 66.12 109 GLN A O 1
ATOM 838 N N . ALA A 1 110 ? 18.272 5.764 -8.249 1.00 77.44 110 ALA A N 1
ATOM 839 C CA . ALA A 1 110 ? 17.227 5.272 -7.369 1.00 77.44 110 ALA A CA 1
ATOM 840 C C . ALA A 1 110 ? 16.405 6.452 -6.831 1.00 77.44 110 ALA A C 1
ATOM 842 O O . ALA A 1 110 ? 16.981 7.397 -6.288 1.00 77.44 110 ALA A O 1
ATOM 843 N N . HIS A 1 111 ? 15.082 6.387 -6.938 1.00 83.69 111 HIS A N 1
ATOM 844 C CA . HIS A 1 111 ? 14.163 7.383 -6.384 1.00 83.69 111 HIS A CA 1
ATOM 845 C C . HIS A 1 111 ? 13.228 6.748 -5.354 1.00 83.69 111 HIS A C 1
ATOM 847 O O . HIS A 1 111 ? 13.179 5.528 -5.196 1.00 83.69 111 HIS A O 1
ATOM 853 N N . GLU A 1 112 ? 12.529 7.597 -4.607 1.00 88.75 112 GLU A N 1
ATOM 854 C CA . GLU A 1 112 ? 11.533 7.172 -3.629 1.00 88.75 112 GLU A CA 1
ATOM 855 C C . GLU A 1 112 ? 10.207 6.876 -4.341 1.00 88.75 112 GLU A C 1
ATOM 857 O O . GLU A 1 112 ? 9.613 7.782 -4.923 1.00 88.75 112 GLU A O 1
ATOM 862 N N . SER A 1 113 ? 9.758 5.619 -4.309 1.00 88.94 113 SER A N 1
ATOM 863 C CA . SER A 1 113 ? 8.523 5.196 -4.988 1.00 88.94 113 SER A CA 1
ATOM 864 C C . SER A 1 113 ? 7.260 5.462 -4.173 1.00 88.94 113 SER A C 1
ATOM 866 O O . SER A 1 113 ? 6.173 5.556 -4.744 1.00 88.94 113 SER A O 1
ATOM 868 N N . LEU A 1 114 ? 7.377 5.589 -2.845 1.00 91.75 114 LEU A N 1
ATOM 869 C CA . LEU A 1 114 ? 6.264 5.986 -1.989 1.00 91.75 114 LEU A CA 1
ATOM 870 C C . LEU A 1 114 ? 5.915 7.448 -2.279 1.00 91.75 114 LEU A C 1
ATOM 872 O O . LEU A 1 114 ? 6.680 8.350 -1.942 1.00 91.75 114 LEU A O 1
ATOM 876 N N . PHE A 1 115 ? 4.741 7.691 -2.857 1.00 88.25 115 PHE A N 1
ATOM 877 C CA . PHE A 1 115 ? 4.331 9.044 -3.245 1.00 88.25 115 PHE A CA 1
ATOM 878 C C . PHE A 1 115 ? 3.155 9.588 -2.428 1.00 88.25 115 PHE A C 1
ATOM 880 O O . PHE A 1 115 ? 2.944 10.801 -2.395 1.00 88.25 115 PHE A O 1
ATOM 887 N N . ARG A 1 116 ? 2.372 8.724 -1.765 1.00 90.12 116 ARG A N 1
ATOM 888 C CA . ARG A 1 116 ? 1.274 9.152 -0.885 1.00 90.12 116 ARG A CA 1
ATOM 889 C C . ARG A 1 116 ? 0.984 8.129 0.212 1.00 90.12 116 ARG A C 1
ATOM 891 O O . ARG A 1 116 ? 1.150 6.926 0.028 1.00 90.12 116 ARG A O 1
ATOM 898 N N . THR A 1 117 ? 0.546 8.636 1.358 1.00 92.12 117 THR A N 1
ATOM 899 C CA . THR A 1 117 ? -0.024 7.862 2.463 1.00 92.12 117 THR A CA 1
ATOM 900 C C . THR A 1 117 ? -1.361 8.481 2.835 1.00 92.12 117 THR A C 1
ATOM 902 O O . THR A 1 117 ? -1.405 9.681 3.091 1.00 92.12 117 THR A O 1
ATOM 905 N N . ASP A 1 118 ? -2.414 7.670 2.896 1.00 91.88 118 ASP A N 1
ATOM 906 C CA . ASP A 1 118 ? -3.751 8.108 3.295 1.00 91.88 118 ASP A CA 1
ATOM 907 C C . ASP A 1 118 ? -4.277 7.259 4.459 1.00 91.88 118 ASP A C 1
ATOM 909 O O . ASP A 1 118 ? -4.059 6.049 4.511 1.00 91.88 118 ASP A O 1
ATOM 913 N N . HIS A 1 119 ? -5.012 7.885 5.379 1.00 91.25 119 HIS A N 1
ATOM 914 C CA . HIS A 1 119 ? -5.700 7.199 6.475 1.00 91.25 119 HIS A CA 1
ATOM 915 C C . HIS A 1 119 ? -7.203 7.253 6.231 1.00 91.25 119 HIS A C 1
ATOM 917 O O . HIS A 1 119 ? -7.795 8.333 6.174 1.00 91.25 119 HIS A O 1
ATOM 923 N N . MET A 1 120 ? -7.829 6.095 6.073 1.00 90.12 120 MET A N 1
ATOM 924 C CA . MET A 1 120 ? -9.233 5.995 5.680 1.00 90.12 120 MET A CA 1
ATOM 925 C C . MET A 1 120 ? -9.890 4.753 6.260 1.00 90.12 120 MET A C 1
ATOM 927 O O . MET A 1 120 ? -9.260 3.983 6.978 1.00 90.12 120 MET A O 1
ATOM 931 N N . ASP A 1 121 ? -11.173 4.577 5.981 1.00 89.81 121 ASP A N 1
ATOM 932 C CA . ASP A 1 121 ? -11.897 3.383 6.404 1.00 89.81 121 ASP A CA 1
ATOM 933 C C . ASP A 1 121 ? -11.344 2.154 5.659 1.00 89.81 121 ASP A C 1
ATOM 935 O O . ASP A 1 121 ? -10.999 2.228 4.477 1.00 89.81 121 ASP A O 1
ATOM 939 N N . CYS A 1 122 ? -11.211 1.024 6.352 1.00 88.06 122 CYS A N 1
ATOM 940 C CA . CYS A 1 122 ? -10.561 -0.189 5.853 1.00 88.06 122 CYS A CA 1
ATOM 941 C C . CYS A 1 122 ? -11.289 -0.855 4.681 1.00 88.06 122 CYS A C 1
ATOM 943 O O . CYS A 1 122 ? -10.730 -1.773 4.080 1.00 88.06 122 CYS A O 1
ATOM 945 N N . ASP A 1 123 ? -12.504 -0.429 4.349 1.00 88.06 123 ASP A N 1
ATOM 946 C CA . ASP A 1 123 ? -13.289 -0.846 3.189 1.00 88.06 123 ASP A CA 1
ATOM 947 C C . ASP A 1 123 ? -13.075 0.067 1.964 1.00 88.06 123 ASP A C 1
ATOM 949 O O . ASP A 1 123 ? -13.359 -0.344 0.838 1.00 88.06 123 ASP A O 1
ATOM 953 N N . LYS A 1 124 ? -12.484 1.256 2.142 1.00 88.12 124 LYS A N 1
ATOM 954 C CA . LYS A 1 124 ? -12.292 2.264 1.088 1.00 88.12 124 LYS A CA 1
ATOM 955 C C . LYS A 1 124 ? -10.873 2.286 0.542 1.00 88.12 124 LYS A C 1
ATOM 957 O O . LYS A 1 124 ? -9.888 2.096 1.256 1.00 88.12 124 LYS A O 1
ATOM 962 N N . TRP A 1 125 ? -10.759 2.499 -0.762 1.00 89.00 125 TRP A N 1
ATOM 963 C CA . TRP A 1 125 ? -9.500 2.846 -1.420 1.00 89.00 125 TRP A CA 1
ATOM 964 C C . TRP A 1 125 ? -9.474 4.355 -1.685 1.00 89.00 125 TRP A C 1
ATOM 966 O O . TRP A 1 125 ? -10.547 4.949 -1.817 1.00 89.00 125 TRP A O 1
ATOM 976 N N . PRO A 1 126 ? -8.287 4.979 -1.781 1.00 79.94 126 PRO A N 1
ATOM 977 C CA . PRO A 1 126 ? -8.159 6.315 -2.342 1.00 79.94 126 PRO A CA 1
ATOM 978 C C . PRO A 1 126 ? -8.607 6.229 -3.801 1.00 79.94 126 PRO A C 1
ATOM 980 O O . PRO A 1 126 ? -7.870 5.755 -4.660 1.00 79.94 126 PRO A O 1
ATOM 983 N N . ILE A 1 127 ? -9.870 6.572 -4.042 1.00 67.50 127 ILE A N 1
ATOM 984 C CA . ILE A 1 127 ? -10.464 6.582 -5.375 1.00 67.50 127 ILE A CA 1
ATOM 985 C C . ILE A 1 127 ? -9.748 7.682 -6.168 1.00 67.50 127 ILE A C 1
ATOM 987 O O . ILE A 1 127 ? -9.604 8.801 -5.672 1.00 67.50 127 ILE A O 1
ATOM 991 N N . SER A 1 128 ? -9.266 7.314 -7.355 1.00 50.59 128 SER A N 1
ATOM 992 C CA . SER A 1 128 ? -8.685 8.183 -8.384 1.00 50.59 128 SER A CA 1
ATOM 993 C C . SER A 1 128 ? -9.653 9.259 -8.860 1.00 50.59 128 SER A C 1
ATOM 995 O O . SER A 1 128 ? -10.809 8.872 -9.154 1.00 50.59 128 SER A O 1
#

Radius of gyration: 22.29 Å; chains: 1; bounding box: 60×21×65 Å